Protein AF-A0A5C8DIN9-F1 (afdb_monomer)

Secondary structure (DSSP, 8-state):
--TTTT--HHHHHHHHHHHHHH---HHHHHHHHHHTTT-HHHHHHHHHHHHHHHHHHHH-

Mean predicted aligned error: 6.38 Å

Radius of gyration: 12.73 Å; Cα contacts (8 Å, |Δi|>4): 38; chains: 1; bounding box: 39×17×31 Å

Nearest PDB structures (foldseek):
  2l2d-assembly1_A  TM=8.223E-01  e=1.938E-01  Homo sapiens
  7tcy-assembly1_A  TM=9.230E-01  e=5.540E-01  Homo sapiens
  6q00-assembly1_B  TM=9.871E-01  e=1.489E+00  Homo sapiens
  1oai-assembly1_A  TM=8.682E-01  e=1.028E+00  Homo sapiens
  4f1i-assembly1_A-2  TM=6.740E-01  e=1.237E+00  Caenorhabditis elegans

pLDDT: mean 85.59, std 15.38, range [40.03, 96.75]

Structure (mmCIF, N/CA/C/O backbone):
data_AF-A0A5C8DIN9-F1
#
_entry.id   AF-A0A5C8DIN9-F1
#
loop_
_atom_site.group_PDB
_atom_site.id
_atom_site.type_symbol
_atom_site.label_atom_id
_atom_site.label_alt_id
_atom_site.label_comp_id
_atom_site.label_asym_id
_atom_site.label_entity_id
_atom_site.label_seq_id
_atom_site.pdbx_PDB_ins_code
_atom_site.Cartn_x
_atom_site.Cartn_y
_atom_site.Cartn_z
_atom_site.occupancy
_atom_site.B_iso_or_equiv
_atom_site.auth_seq_id
_atom_site.auth_comp_id
_atom_site.auth_asym_id
_atom_site.auth_atom_id
_atom_site.pdbx_PDB_model_num
ATOM 1 N N . MET A 1 1 ? 20.613 -8.145 1.436 1.00 40.03 1 MET A N 1
ATOM 2 C CA . MET A 1 1 ? 20.142 -7.602 0.145 1.00 40.03 1 MET A CA 1
ATOM 3 C C . MET A 1 1 ? 19.032 -6.607 0.439 1.00 40.03 1 MET A C 1
ATOM 5 O O . MET A 1 1 ? 18.130 -6.960 1.185 1.00 40.03 1 MET A O 1
ATOM 9 N N . SER A 1 2 ? 19.143 -5.367 -0.044 1.00 48.50 2 SER A N 1
ATOM 10 C CA . SER A 1 2 ? 18.116 -4.334 0.150 1.00 48.50 2 SER A CA 1
ATOM 11 C C . SER A 1 2 ? 16.919 -4.646 -0.753 1.00 48.50 2 SER A C 1
ATOM 13 O O . SER A 1 2 ? 17.080 -4.726 -1.966 1.00 48.50 2 SER A O 1
ATOM 15 N N . PHE A 1 3 ? 15.733 -4.859 -0.179 1.00 57.06 3 PHE A N 1
ATOM 16 C CA . PHE A 1 3 ? 14.509 -5.231 -0.910 1.00 57.06 3 PHE A CA 1
ATOM 17 C C . PHE A 1 3 ? 14.005 -4.140 -1.883 1.00 57.06 3 PHE A C 1
ATOM 19 O O . PHE A 1 3 ? 13.151 -4.409 -2.719 1.00 57.06 3 PHE A O 1
ATOM 26 N N . ILE A 1 4 ? 14.548 -2.918 -1.816 1.00 53.88 4 ILE A N 1
ATOM 27 C CA . ILE A 1 4 ? 14.023 -1.739 -2.528 1.00 53.88 4 ILE A CA 1
ATOM 28 C C . ILE A 1 4 ? 14.706 -1.505 -3.893 1.00 53.88 4 ILE A C 1
ATOM 30 O O . ILE A 1 4 ? 14.194 -0.766 -4.728 1.00 53.88 4 ILE A O 1
ATOM 34 N N . SER A 1 5 ? 15.828 -2.167 -4.192 1.00 55.94 5 SER A N 1
ATOM 35 C CA . SER A 1 5 ? 16.642 -1.870 -5.390 1.00 55.94 5 SER A CA 1
ATOM 36 C C . SER A 1 5 ? 16.058 -2.300 -6.754 1.00 55.94 5 SER A C 1
ATOM 38 O O . SER A 1 5 ? 16.752 -2.165 -7.757 1.00 55.94 5 SER A O 1
ATOM 40 N N . ALA A 1 6 ? 14.810 -2.780 -6.830 1.00 68.25 6 ALA A N 1
ATOM 41 C CA . ALA A 1 6 ? 14.183 -3.223 -8.087 1.00 68.25 6 ALA A CA 1
ATOM 42 C C . ALA A 1 6 ? 12.790 -2.622 -8.375 1.00 68.25 6 ALA A C 1
ATOM 44 O O . ALA A 1 6 ? 12.115 -3.069 -9.303 1.00 68.25 6 ALA A O 1
ATOM 45 N N . LEU A 1 7 ? 12.333 -1.622 -7.611 1.00 76.81 7 LEU A N 1
ATOM 46 C CA . LEU A 1 7 ? 11.061 -0.946 -7.894 1.00 76.81 7 LEU A CA 1
ATOM 47 C C . LEU A 1 7 ? 11.257 0.234 -8.848 1.00 76.81 7 LEU A C 1
ATOM 49 O O . LEU A 1 7 ? 12.181 1.033 -8.692 1.00 76.81 7 LEU A O 1
ATOM 53 N N . SER A 1 8 ? 10.359 0.366 -9.828 1.00 88.50 8 SER A N 1
ATOM 54 C CA . SER A 1 8 ? 10.319 1.556 -10.678 1.00 88.50 8 SER A CA 1
ATOM 55 C C . SER A 1 8 ? 9.952 2.794 -9.849 1.00 88.50 8 SER A C 1
ATOM 57 O O . SER A 1 8 ? 9.311 2.706 -8.799 1.00 88.50 8 SER A O 1
ATOM 59 N N . AL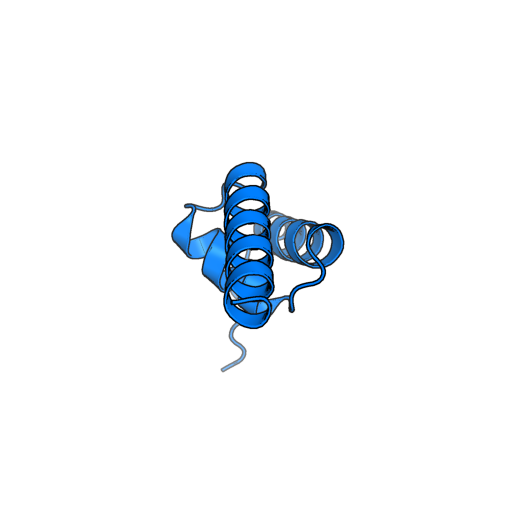A A 1 9 ? 10.320 3.979 -10.341 1.00 89.62 9 ALA A N 1
ATOM 60 C CA . ALA A 1 9 ? 9.949 5.245 -9.704 1.00 89.62 9 ALA A CA 1
ATOM 61 C C . ALA A 1 9 ? 8.425 5.452 -9.603 1.00 89.62 9 ALA A C 1
ATOM 63 O O . ALA A 1 9 ? 7.965 6.234 -8.775 1.00 89.62 9 ALA A O 1
ATOM 64 N N . GLU A 1 10 ? 7.654 4.783 -10.457 1.00 90.62 10 GLU A N 1
ATOM 65 C CA . GLU A 1 10 ? 6.191 4.742 -10.413 1.00 90.62 10 GLU A CA 1
ATOM 66 C C . GLU A 1 10 ? 5.704 3.897 -9.233 1.00 90.62 10 GLU A C 1
ATOM 68 O O . GLU A 1 10 ? 4.967 4.392 -8.389 1.00 90.62 10 GLU A O 1
ATOM 73 N N . LYS A 1 11 ? 6.235 2.681 -9.075 1.00 93.31 11 LYS A N 1
ATOM 74 C CA . LYS A 1 11 ? 5.903 1.796 -7.951 1.00 93.31 11 LYS A CA 1
ATOM 75 C C . LYS A 1 11 ? 6.263 2.399 -6.592 1.00 93.31 11 LYS A C 1
ATOM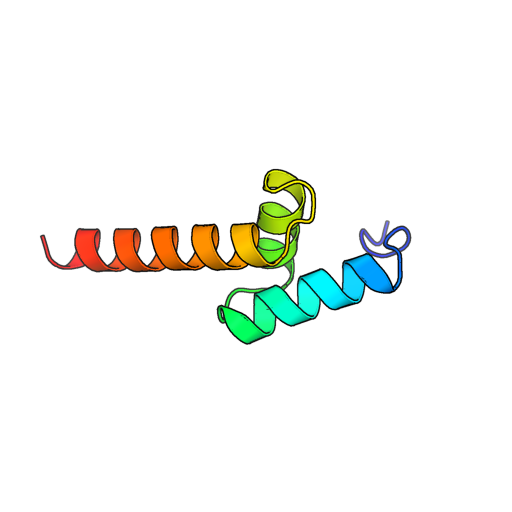 77 O O . LYS A 1 11 ? 5.506 2.269 -5.636 1.00 93.31 11 LYS A O 1
ATOM 82 N N . MET A 1 12 ? 7.382 3.119 -6.501 1.00 93.19 12 MET A N 1
ATOM 83 C CA . MET A 1 12 ? 7.728 3.861 -5.280 1.00 93.19 12 MET A CA 1
ATOM 84 C C . MET A 1 12 ? 6.753 5.011 -4.986 1.00 93.19 12 MET A C 1
ATOM 86 O O . MET A 1 12 ? 6.475 5.287 -3.819 1.00 93.19 12 MET A O 1
ATOM 90 N N . ARG A 1 13 ? 6.226 5.678 -6.024 1.00 94.75 13 ARG A N 1
ATOM 91 C CA . ARG A 1 13 ? 5.203 6.721 -5.866 1.00 94.75 13 ARG A CA 1
ATOM 92 C C . ARG A 1 13 ? 3.876 6.136 -5.394 1.00 94.75 13 ARG A C 1
ATOM 94 O O . ARG A 1 13 ? 3.322 6.689 -4.451 1.00 94.75 13 ARG A O 1
ATOM 101 N N . ALA A 1 14 ? 3.451 5.006 -5.956 1.00 95.19 14 ALA A N 1
ATOM 102 C CA . ALA A 1 14 ? 2.247 4.294 -5.531 1.00 95.19 14 ALA A CA 1
ATOM 103 C C . ALA A 1 14 ? 2.311 3.913 -4.042 1.00 95.19 14 ALA A C 1
ATOM 105 O O . ALA A 1 14 ? 1.415 4.248 -3.272 1.00 95.19 14 ALA A O 1
ATOM 106 N N . ILE A 1 15 ? 3.420 3.306 -3.595 1.00 95.88 15 ILE A N 1
ATOM 107 C CA . ILE A 1 15 ? 3.611 2.924 -2.181 1.00 95.88 15 ILE A CA 1
ATOM 108 C C . ILE A 1 15 ? 3.506 4.141 -1.264 1.00 95.88 15 ILE A C 1
ATOM 110 O O . ILE A 1 15 ? 2.830 4.092 -0.236 1.00 95.88 15 ILE A O 1
ATOM 114 N N . LYS A 1 16 ? 4.165 5.244 -1.640 1.00 96.38 16 LYS A N 1
ATOM 115 C CA . LYS A 1 16 ? 4.111 6.488 -0.873 1.00 96.38 16 LYS A CA 1
ATOM 116 C C . LYS A 1 16 ? 2.685 7.043 -0.821 1.00 96.38 16 LYS A C 1
ATOM 118 O O . LYS A 1 16 ? 2.215 7.367 0.264 1.00 96.38 16 LYS A O 1
ATOM 123 N N . TYR A 1 17 ? 2.005 7.114 -1.963 1.00 96.75 17 TYR A N 1
ATOM 124 C CA . TYR A 1 17 ? 0.640 7.621 -2.068 1.00 96.75 17 TYR A CA 1
ATOM 125 C C . TYR A 1 17 ? -0.334 6.825 -1.194 1.00 96.75 17 TYR A C 1
ATOM 127 O O . TYR A 1 17 ? -1.043 7.411 -0.374 1.00 96.75 17 TYR A O 1
ATOM 135 N N . VAL A 1 18 ? -0.332 5.495 -1.311 1.00 96.38 18 VAL A N 1
ATOM 136 C CA . VAL A 1 18 ? -1.225 4.622 -0.538 1.00 96.38 18 VAL A CA 1
ATOM 137 C C . VAL A 1 18 ? -0.916 4.714 0.958 1.00 96.38 18 VAL A C 1
ATOM 139 O O . VAL A 1 18 ? -1.840 4.857 1.759 1.00 96.38 18 VAL A O 1
ATOM 142 N N . SER A 1 19 ? 0.365 4.710 1.346 1.00 96.69 19 SER A N 1
ATOM 143 C CA . SER A 1 19 ? 0.789 4.854 2.747 1.00 96.69 19 SER A CA 1
ATOM 144 C C . SER A 1 19 ? 0.333 6.186 3.355 1.00 96.69 19 SER A C 1
ATOM 146 O O . SER A 1 19 ? -0.278 6.189 4.422 1.00 96.69 19 SER A O 1
ATOM 148 N N . GLU A 1 20 ? 0.539 7.312 2.666 1.00 96.31 20 GLU A N 1
ATOM 149 C CA . GLU A 1 20 ? 0.117 8.639 3.145 1.00 96.31 20 GLU A CA 1
ATOM 150 C C . GLU A 1 20 ? -1.414 8.788 3.179 1.00 96.31 20 GLU A C 1
ATOM 152 O O . GLU A 1 20 ? -1.958 9.402 4.095 1.00 96.31 20 GLU A O 1
ATOM 157 N N . THR A 1 21 ? -2.125 8.192 2.217 1.00 95.44 21 THR A N 1
ATOM 158 C CA . THR A 1 21 ? -3.591 8.302 2.086 1.00 95.44 21 THR A CA 1
ATOM 159 C C . THR A 1 21 ? -4.355 7.458 3.107 1.00 95.44 21 THR A C 1
ATOM 161 O O . THR A 1 21 ? -5.489 7.787 3.476 1.00 95.44 21 THR A O 1
ATOM 164 N N . THR A 1 22 ? -3.767 6.345 3.540 1.00 93.50 22 THR A N 1
ATOM 165 C CA . THR A 1 22 ? -4.407 5.384 4.452 1.00 93.50 22 THR A CA 1
ATOM 166 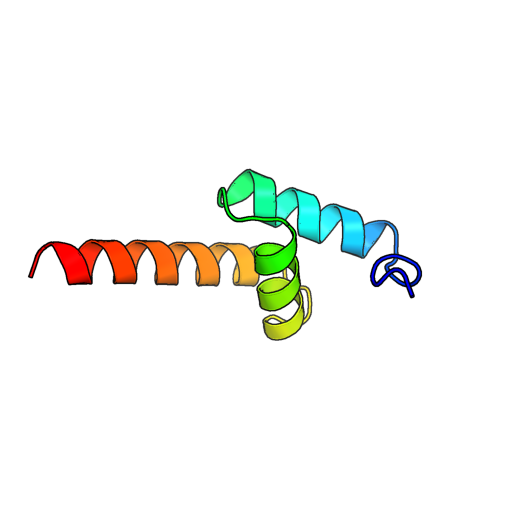C C . THR A 1 22 ? -3.820 5.404 5.861 1.00 93.50 22 THR A C 1
ATOM 168 O O . THR A 1 22 ? -4.459 4.910 6.787 1.00 93.50 22 THR A O 1
ATOM 171 N N . GLY A 1 23 ? -2.631 5.985 6.043 1.00 94.31 23 GLY A N 1
ATOM 172 C CA . GLY A 1 23 ? -1.925 6.037 7.321 1.00 94.31 23 GLY A CA 1
ATOM 173 C C . GLY A 1 23 ? -1.198 4.742 7.699 1.00 94.31 23 GLY A C 1
ATOM 174 O O . GLY A 1 23 ? -0.661 4.661 8.804 1.00 94.31 23 GLY A O 1
ATOM 175 N N . VAL A 1 24 ? -1.165 3.732 6.822 1.00 93.94 24 VAL A N 1
ATOM 176 C CA . VAL A 1 24 ? -0.427 2.481 7.072 1.00 93.94 24 VAL A CA 1
ATOM 177 C C . VAL A 1 24 ? 1.055 2.632 6.748 1.00 93.94 24 VAL A C 1
ATOM 179 O O . VAL A 1 24 ? 1.470 3.541 6.026 1.00 93.94 24 VAL A O 1
ATOM 182 N N . SER A 1 25 ? 1.876 1.716 7.262 1.00 95.69 25 SER A N 1
ATOM 183 C CA . SER A 1 25 ? 3.309 1.726 6.963 1.00 95.69 25 SER A CA 1
ATOM 184 C C . S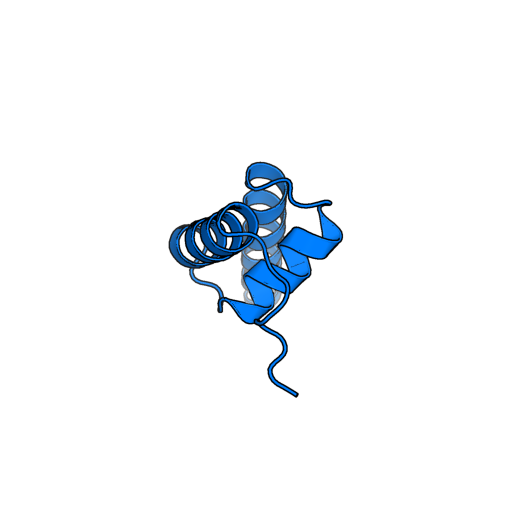ER A 1 25 ? 3.585 1.484 5.466 1.00 95.69 25 SER A C 1
ATOM 186 O O . SER A 1 25 ? 2.832 0.757 4.815 1.00 95.69 25 SER A O 1
ATOM 188 N N . PRO A 1 26 ? 4.695 2.002 4.904 1.00 93.31 26 PRO A N 1
ATOM 189 C CA . PRO A 1 26 ? 5.062 1.746 3.508 1.00 93.31 26 PRO A CA 1
ATOM 190 C C . PRO A 1 26 ? 5.192 0.258 3.155 1.00 93.31 26 PRO A C 1
ATOM 192 O O . PRO A 1 26 ? 4.956 -0.122 2.014 1.00 93.31 26 PRO A O 1
ATOM 195 N N . TYR A 1 27 ? 5.543 -0.592 4.126 1.00 93.38 27 TYR A N 1
ATOM 196 C CA . TYR A 1 27 ? 5.601 -2.043 3.936 1.00 93.38 27 TYR A CA 1
ATOM 197 C C . TYR A 1 27 ? 4.207 -2.649 3.746 1.00 93.38 27 TYR A C 1
ATOM 199 O O . TYR A 1 27 ? 3.997 -3.401 2.806 1.00 93.38 27 TYR A O 1
ATOM 207 N N . GLN A 1 28 ? 3.236 -2.252 4.572 1.00 93.88 28 GLN A N 1
ATOM 208 C CA . GLN A 1 28 ? 1.846 -2.689 4.408 1.00 93.88 28 GLN A CA 1
ATOM 209 C C . GLN A 1 28 ? 1.241 -2.164 3.104 1.00 93.88 28 GLN A C 1
ATOM 211 O O . GLN A 1 28 ? 0.579 -2.909 2.392 1.00 93.88 28 GLN A O 1
ATOM 216 N N . ALA A 1 29 ? 1.505 -0.900 2.760 1.00 95.00 29 ALA A N 1
ATOM 217 C CA . ALA A 1 29 ? 1.071 -0.338 1.485 1.00 95.00 29 ALA A CA 1
ATOM 218 C C . ALA A 1 29 ? 1.654 -1.121 0.297 1.00 95.00 29 ALA A C 1
ATOM 220 O O . ALA A 1 29 ? 0.945 -1.367 -0.672 1.00 95.00 29 ALA A O 1
ATOM 221 N N . PHE A 1 30 ? 2.921 -1.544 0.378 1.00 95.12 30 PHE A N 1
ATOM 222 C CA . PHE A 1 30 ? 3.543 -2.404 -0.627 1.00 95.12 30 PHE A CA 1
ATOM 223 C C . PHE A 1 30 ? 2.854 -3.767 -0.736 1.00 95.12 30 PHE A C 1
ATOM 225 O O . PHE A 1 30 ? 2.523 -4.168 -1.847 1.00 95.12 30 PHE A O 1
ATOM 232 N N . ASP A 1 31 ? 2.614 -4.457 0.380 1.00 94.69 31 ASP A N 1
ATOM 233 C CA . ASP A 1 31 ? 1.993 -5.788 0.366 1.00 94.69 31 ASP A CA 1
ATOM 234 C C . ASP A 1 31 ? 0.590 -5.750 -0.257 1.00 94.69 31 ASP A C 1
ATOM 236 O O . ASP A 1 31 ? 0.267 -6.581 -1.108 1.00 94.69 31 ASP A O 1
ATOM 240 N N . VAL A 1 32 ? -0.214 -4.740 0.094 1.00 95.88 32 VAL A N 1
ATOM 241 C CA . VAL A 1 32 ? -1.552 -4.559 -0.486 1.00 95.88 32 VAL A CA 1
ATOM 242 C C . VAL A 1 32 ? -1.464 -4.163 -1.958 1.00 95.88 32 VAL A C 1
ATOM 244 O O . VAL A 1 32 ? -2.161 -4.743 -2.780 1.00 95.88 32 VAL A O 1
ATOM 247 N N . LEU A 1 33 ? -0.569 -3.244 -2.337 1.00 96.31 33 LEU A N 1
ATOM 248 C CA . LEU A 1 33 ? -0.356 -2.906 -3.750 1.00 96.31 33 LEU A CA 1
ATOM 249 C C . LEU A 1 33 ? 0.075 -4.120 -4.575 1.00 96.31 33 LEU A C 1
ATOM 251 O O . LEU A 1 33 ? -0.294 -4.221 -5.736 1.00 96.31 33 LEU A O 1
ATOM 255 N N . VAL A 1 34 ? 0.852 -5.046 -4.015 1.00 94.56 34 VAL A N 1
ATOM 256 C CA . VAL A 1 34 ? 1.204 -6.291 -4.707 1.00 94.56 34 VAL A CA 1
ATOM 257 C C . VAL A 1 34 ? -0.018 -7.199 -4.863 1.00 94.56 34 VAL A C 1
ATOM 259 O O . VAL A 1 34 ? -0.177 -7.788 -5.932 1.00 94.56 34 VAL A O 1
ATOM 262 N N . ALA A 1 35 ? -0.866 -7.304 -3.837 1.00 95.25 35 ALA A N 1
ATOM 263 C CA . ALA A 1 35 ? -2.087 -8.109 -3.872 1.00 95.25 35 ALA A CA 1
ATOM 264 C C . ALA A 1 35 ? -3.129 -7.567 -4.867 1.00 95.25 35 ALA A C 1
ATOM 266 O O . ALA A 1 35 ? -3.738 -8.350 -5.587 1.00 95.25 35 ALA A O 1
ATOM 267 N N . GLU A 1 36 ? -3.262 -6.245 -4.957 1.00 95.75 36 GLU A N 1
ATOM 268 C CA . GLU A 1 36 ? -4.200 -5.541 -5.845 1.00 95.75 36 GLU A CA 1
ATOM 269 C C . GLU A 1 36 ? -3.591 -5.216 -7.221 1.00 95.75 36 GLU A C 1
ATOM 271 O O . GLU A 1 36 ? -3.999 -4.270 -7.891 1.00 95.75 36 GLU A O 1
ATOM 276 N N . GLU A 1 37 ? -2.554 -5.947 -7.644 1.00 95.88 37 GLU A N 1
ATOM 277 C CA . GLU A 1 37 ? -1.920 -5.794 -8.965 1.00 95.88 37 GLU A CA 1
ATOM 278 C C . GLU A 1 37 ? -1.456 -4.357 -9.296 1.00 95.88 37 GLU A C 1
ATOM 280 O O . GLU A 1 37 ? -1.409 -3.941 -10.453 1.00 95.88 37 GLU A O 1
ATOM 285 N N . TRP A 1 38 ? -1.026 -3.614 -8.276 1.00 94.81 38 TRP A N 1
ATOM 286 C CA . TRP A 1 38 ? -0.590 -2.213 -8.317 1.00 94.81 38 TRP A CA 1
ATOM 287 C C . TRP A 1 38 ? -1.700 -1.198 -8.634 1.00 94.81 38 TRP A C 1
ATO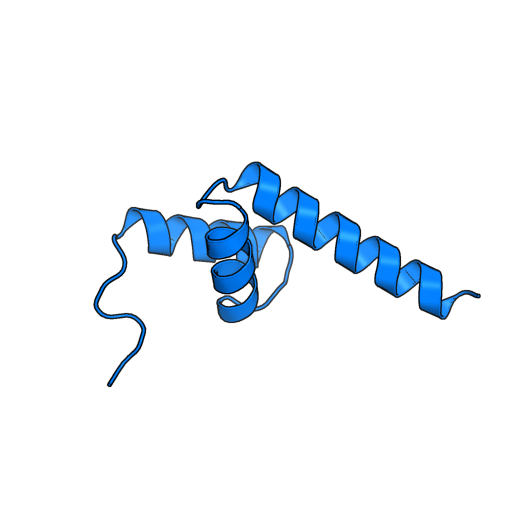M 289 O O . TRP A 1 38 ? -1.398 -0.065 -9.010 1.00 94.81 38 TRP A O 1
ATOM 299 N N . LEU A 1 39 ? -2.968 -1.564 -8.435 1.00 95.69 39 LEU A N 1
ATOM 300 C CA . LEU A 1 39 ? -4.104 -0.647 -8.516 1.00 95.69 39 LEU A CA 1
ATOM 301 C C . LEU A 1 39 ? -4.206 0.185 -7.227 1.00 95.69 39 LEU A C 1
ATOM 303 O O . LEU A 1 39 ? -4.604 -0.308 -6.174 1.00 95.69 39 LEU A O 1
ATOM 307 N N . GLU A 1 40 ? -3.833 1.465 -7.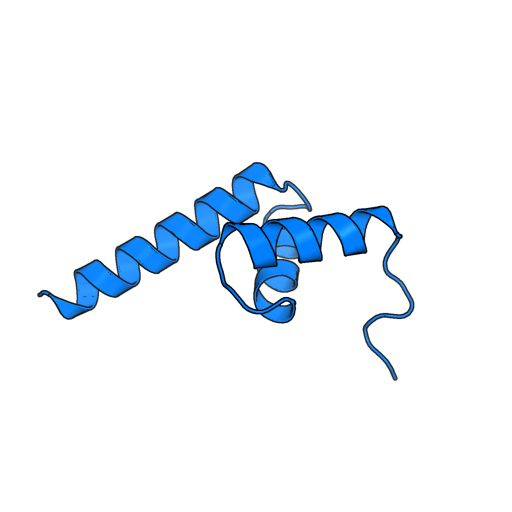306 1.00 94.25 40 GLU A N 1
ATOM 308 C CA . GLU A 1 40 ? -3.769 2.362 -6.139 1.00 94.25 40 GLU A CA 1
ATOM 309 C C . GLU A 1 40 ? -5.132 2.555 -5.455 1.00 94.25 40 GLU A C 1
ATOM 311 O O . GLU A 1 40 ? -5.213 2.495 -4.227 1.00 94.25 40 GLU A O 1
ATOM 316 N N . ASP A 1 41 ? -6.200 2.747 -6.234 1.00 95.31 41 ASP A N 1
ATOM 317 C CA . ASP A 1 41 ? -7.552 2.970 -5.706 1.00 95.31 41 ASP A 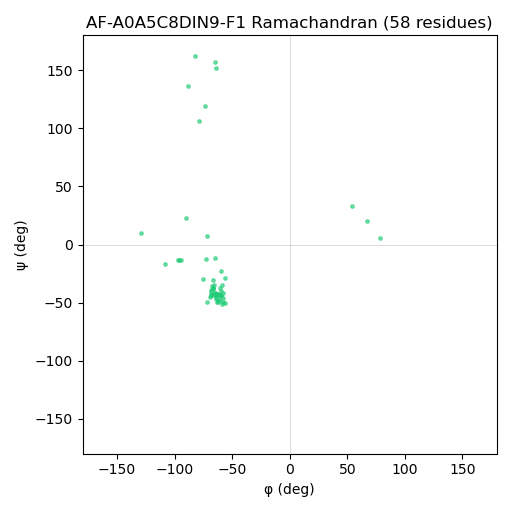CA 1
ATOM 318 C C . ASP A 1 41 ? -8.091 1.736 -4.967 1.00 95.31 41 ASP A C 1
ATOM 320 O O . ASP A 1 41 ? -8.643 1.865 -3.870 1.00 95.31 41 ASP A O 1
ATOM 324 N N . GLU A 1 42 ? -7.872 0.541 -5.527 1.00 96.12 42 GLU A N 1
ATOM 325 C CA . GLU A 1 42 ? -8.261 -0.729 -4.901 1.00 96.12 42 GLU A CA 1
ATOM 326 C C . GLU A 1 42 ? -7.452 -0.968 -3.623 1.00 96.12 42 GLU A C 1
ATOM 328 O O . GLU A 1 42 ? -8.024 -1.257 -2.575 1.00 96.12 42 GLU A O 1
ATOM 333 N N . ALA A 1 43 ? -6.139 -0.714 -3.644 1.00 96.19 43 ALA A N 1
ATOM 334 C CA . ALA A 1 43 ? -5.303 -0.837 -2.451 1.00 96.19 43 ALA A CA 1
ATOM 335 C C . ALA A 1 43 ? -5.762 0.091 -1.313 1.00 96.19 43 ALA A C 1
ATOM 337 O O . ALA A 1 43 ? -5.851 -0.326 -0.154 1.00 96.19 43 ALA A O 1
ATOM 338 N N . VAL A 1 44 ? -6.106 1.345 -1.627 1.00 95.94 44 VAL A N 1
ATOM 339 C CA . VAL A 1 44 ? -6.664 2.289 -0.645 1.00 95.94 44 VAL A CA 1
ATOM 340 C C . VAL A 1 44 ? -8.012 1.803 -0.114 1.00 95.94 44 VAL A C 1
ATOM 342 O O . VAL A 1 44 ? -8.266 1.909 1.093 1.00 95.94 44 VAL A O 1
ATOM 345 N N . TYR A 1 45 ? -8.881 1.289 -0.986 1.00 95.19 45 TYR A N 1
ATOM 346 C CA . TYR A 1 45 ? -10.183 0.7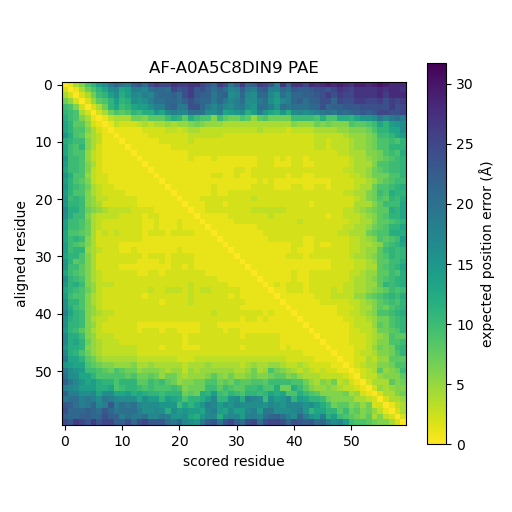57 -0.597 1.00 95.19 45 TYR A CA 1
ATOM 347 C C . TYR A 1 45 ? -10.044 -0.458 0.330 1.00 95.19 45 TYR A C 1
ATOM 349 O O . TYR A 1 45 ? -10.632 -0.446 1.416 1.00 95.19 45 TYR A O 1
ATOM 357 N N . THR A 1 46 ? -9.216 -1.439 -0.037 1.00 94.50 46 THR A N 1
ATOM 358 C CA . THR A 1 46 ? -8.937 -2.649 0.748 1.00 94.50 46 THR A CA 1
ATOM 359 C C . THR A 1 46 ? -8.424 -2.291 2.141 1.00 94.50 46 THR A C 1
ATOM 361 O O . THR A 1 46 ? -9.019 -2.699 3.139 1.00 94.50 46 THR A O 1
ATOM 364 N N . ILE A 1 47 ? -7.420 -1.412 2.245 1.00 93.94 47 ILE A N 1
ATOM 365 C CA . ILE A 1 47 ? -6.883 -0.979 3.547 1.00 93.94 47 ILE A CA 1
ATOM 366 C C . ILE A 1 47 ? -7.963 -0.312 4.408 1.00 93.94 47 ILE A C 1
ATOM 368 O O . ILE A 1 47 ? -8.083 -0.586 5.604 1.00 93.94 47 ILE A O 1
ATOM 372 N N . ARG A 1 48 ? -8.781 0.574 3.829 1.00 92.00 48 ARG A N 1
ATOM 373 C CA . ARG A 1 48 ? -9.855 1.250 4.576 1.00 92.00 48 ARG A CA 1
ATOM 374 C C . ARG A 1 48 ? -10.946 0.280 5.022 1.00 92.00 48 ARG A C 1
ATOM 376 O O . ARG A 1 48 ? -11.483 0.447 6.120 1.00 92.00 48 ARG A O 1
ATOM 383 N N . ALA A 1 49 ? -11.276 -0.711 4.197 1.00 91.19 49 ALA A N 1
ATOM 384 C CA . ALA A 1 49 ? -12.236 -1.753 4.539 1.00 91.19 49 ALA A CA 1
ATOM 385 C C . ALA A 1 49 ? -11.736 -2.598 5.722 1.00 91.19 49 ALA A C 1
ATOM 387 O O . ALA A 1 49 ? -12.485 -2.800 6.682 1.00 91.19 49 ALA A O 1
ATOM 388 N N . GLU A 1 50 ? -10.464 -3.000 5.710 1.00 87.56 50 GLU A N 1
ATOM 389 C CA . GLU A 1 50 ? -9.832 -3.742 6.806 1.00 87.56 50 GLU A CA 1
ATOM 390 C C . GLU A 1 50 ? -9.769 -2.927 8.103 1.00 87.56 50 GLU A C 1
ATOM 392 O O . GLU A 1 50 ? -10.185 -3.409 9.158 1.00 87.56 50 GLU A O 1
ATOM 397 N N . LEU A 1 51 ? -9.334 -1.664 8.038 1.00 83.25 51 LEU A N 1
ATOM 398 C CA . LEU A 1 51 ? -9.296 -0.774 9.206 1.00 83.25 51 LEU A CA 1
ATOM 399 C C . LEU A 1 51 ? -10.684 -0.603 9.837 1.00 83.25 51 LEU A C 1
ATOM 401 O O . LEU A 1 51 ? -10.827 -0.643 11.061 1.00 83.25 51 LEU A O 1
ATOM 405 N N 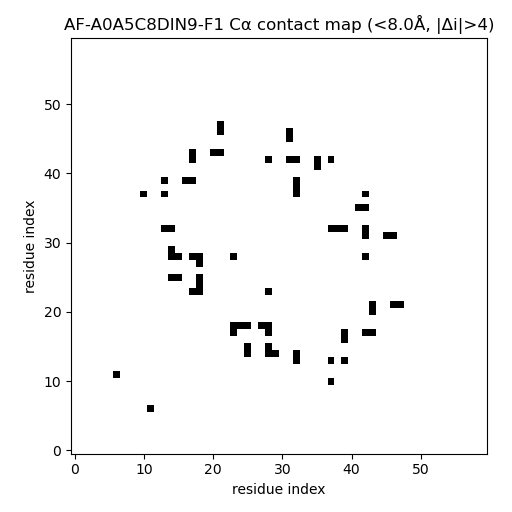. LYS A 1 52 ? -11.724 -0.452 9.011 1.00 78.62 52 LYS A N 1
ATOM 406 C CA . LYS A 1 52 ? -13.110 -0.342 9.479 1.00 78.62 52 LYS A CA 1
ATOM 407 C C . LYS A 1 52 ? -13.619 -1.650 10.090 1.00 78.62 52 LYS A C 1
ATOM 409 O O . LYS A 1 52 ? -14.330 -1.604 11.093 1.00 78.62 52 LYS A O 1
ATOM 414 N N . SER A 1 53 ? -13.261 -2.795 9.510 1.00 76.38 53 SER A N 1
ATOM 415 C CA . SER A 1 53 ? -13.598 -4.114 10.056 1.00 76.38 53 SER A CA 1
ATOM 416 C C . SER A 1 53 ? -12.958 -4.332 11.431 1.00 76.38 53 SER A C 1
ATOM 418 O O . SER A 1 53 ? -13.628 -4.777 12.361 1.00 76.38 53 SER A O 1
ATOM 420 N N . ASN A 1 54 ? -11.692 -3.942 11.590 1.00 73.56 54 ASN A N 1
ATOM 421 C CA . ASN A 1 54 ? -10.956 -4.097 12.844 1.00 73.56 54 ASN A CA 1
ATOM 422 C C . ASN A 1 54 ? -11.513 -3.219 13.973 1.00 73.56 54 ASN A C 1
ATOM 424 O O . ASN A 1 54 ? -11.584 -3.678 15.108 1.00 73.56 54 ASN A O 1
ATOM 428 N N . MET A 1 55 ? -11.958 -1.991 13.679 1.00 69.06 55 MET A N 1
ATOM 429 C CA . MET A 1 55 ? -12.633 -1.151 14.682 1.00 69.06 55 MET A CA 1
ATOM 430 C C . MET A 1 55 ? -13.969 -1.752 15.122 1.00 69.06 55 MET A C 1
ATOM 432 O O . MET A 1 55 ? -14.263 -1.787 16.311 1.00 69.06 55 MET A O 1
ATOM 436 N N . ARG A 1 56 ? -14.746 -2.290 14.177 1.00 64.12 56 ARG A N 1
ATOM 437 C CA . ARG A 1 56 ? -16.049 -2.890 14.477 1.00 64.12 56 ARG A CA 1
ATOM 438 C C . ARG A 1 56 ? -15.938 -4.167 15.317 1.00 64.12 56 ARG A C 1
ATOM 440 O O . ARG A 1 56 ? -16.813 -4.421 16.126 1.00 64.12 56 ARG A O 1
ATOM 447 N N . SER A 1 57 ? -14.848 -4.923 15.179 1.00 61.06 57 SER A N 1
ATOM 448 C CA . SER A 1 57 ? -14.563 -6.093 16.025 1.00 61.06 57 SER A CA 1
ATOM 449 C C . SER A 1 57 ? -14.134 -5.749 17.459 1.00 61.06 57 SER A C 1
ATOM 451 O O . SER A 1 57 ? -14.031 -6.661 18.273 1.00 61.06 57 SER A O 1
ATOM 453 N N . LEU A 1 58 ? -13.809 -4.488 17.763 1.00 59.84 58 LEU A N 1
ATOM 454 C CA . LEU A 1 58 ? -13.427 -4.049 19.113 1.00 59.84 58 LEU A CA 1
ATOM 455 C C . LEU A 1 58 ? -14.607 -3.458 19.898 1.00 59.84 58 LEU A C 1
ATOM 457 O O . LEU A 1 58 ? -14.479 -3.237 21.101 1.00 59.84 58 LEU A O 1
ATOM 461 N N . GLU A 1 59 ? -15.718 -3.166 19.219 1.00 59.59 59 GLU A N 1
ATOM 462 C CA . GLU A 1 59 ? -16.936 -2.601 19.812 1.00 59.59 59 GLU A CA 1
ATOM 463 C C . GLU A 1 59 ? -18.004 -3.665 20.142 1.00 59.59 59 GLU A C 1
ATOM 465 O O . GLU A 1 59 ? -18.933 -3.350 20.887 1.00 59.59 59 GLU A O 1
ATOM 470 N N . ASP A 1 60 ? -17.854 -4.895 19.631 1.00 51.06 60 ASP A N 1
ATOM 471 C CA . ASP A 1 60 ? -18.664 -6.088 19.958 1.00 51.06 60 ASP A CA 1
ATOM 472 C C . ASP A 1 60 ? -17.971 -6.967 21.022 1.00 51.06 60 ASP A C 1
ATOM 474 O O . ASP A 1 60 ? -18.683 -7.507 21.903 1.00 51.06 60 ASP A O 1
#

Solvent-accessible surface area (backbone atoms only — not comparable to full-atom values): 3497 Å² total; per-residue (Å²): 133,75,90,68,85,79,63,52,78,64,58,54,47,48,23,50,50,38,11,71,77,68,71,47,55,56,65,58,27,40,55,40,24,61,73,45,76,63,35,60,69,57,28,44,49,52,53,52,52,51,55,52,50,57,56,57,67,73,78,110

Foldseek 3Di:
DDPPVPDDPLLVVLLVVLCVLLVHDSVLSNVLCVVVVNPSVVSNVVSVVVVVVVVVVVVD

Sequence (60 aa):
MSFISALSAEKMRAIKYVSETTGVSPYQAFDVLVAEEWLEDEAVYTIRAELKSNMRSLED